Protein AF-A0A1J3DFN8-F1 (afdb_monomer_lite)

Sequence (86 aa):
PKLQDLQALKFLNLSFNNLEGRIPSDGIFKDTSEAHMEGNPKLCSHTTCKKSRMPGKLLKVSIITCAVGVIAICVITFLILKRKEK

Secondary structure (DSSP, 8-state):
--GGG-TT---EE-TTS--EEEPP-SGGGG-TTTEE-TT-TEEE-TTT-S-----HHHHHHHHHHHHHHHHHHHHHHHHHHHHH--

pLDDT: mean 85.37, std 13.19, range [50.81, 97.38]

Radius of gyration: 27.18 Å; chains: 1; bounding box: 58×20×72 Å

Foldseek 3Di:
DDPLVDQVQQAAAPEQDQDADEQDCHHQSVDCVRHHHHNHVRYDYPVGPPDPPVPCVVVVVVVVVVVVVVVVVVVVVVVVVVVVVD

InterPro domains:
  IPR032675 Leucine-rich repeat domain superfamily [G3DSA:3.80.10.10] (1-55)
  IPR051809 Plant receptor-like serine/threonine-protein kinase [PTHR27008] (2-84)

Organism: Noccaea caerulescens (NCBI:txid107243)

Structure (mmCIF, N/CA/C/O backbone):
data_AF-A0A1J3DFN8-F1
#
_entry.id   AF-A0A1J3DFN8-F1
#
loop_
_atom_site.group_PDB
_atom_site.id
_atom_site.type_symbol
_atom_site.label_atom_id
_atom_site.label_alt_id
_atom_site.label_comp_id
_atom_site.label_asym_id
_atom_site.label_entity_id
_atom_site.label_seq_id
_atom_site.pdbx_PDB_ins_code
_atom_site.Cartn_x
_atom_site.Cartn_y
_atom_site.Cartn_z
_atom_site.occupancy
_atom_site.B_iso_or_equiv
_atom_site.auth_seq_id
_atom_site.auth_comp_id
_atom_site.auth_asym_id
_atom_site.auth_atom_id
_atom_site.pdbx_PDB_model_num
ATOM 1 N N . PRO A 1 1 ? -2.423 -5.875 -22.325 1.00 74.69 1 PRO A N 1
ATOM 2 C CA . PRO A 1 1 ? -1.045 -5.604 -21.836 1.00 74.69 1 PRO A CA 1
ATOM 3 C C . PRO A 1 1 ? -1.140 -4.909 -20.475 1.00 74.69 1 PRO A C 1
ATOM 5 O O . PRO A 1 1 ? -1.965 -4.007 -20.343 1.00 74.69 1 PRO A O 1
ATOM 8 N N . LYS A 1 2 ? -0.395 -5.353 -19.455 1.00 91.25 2 LYS A N 1
ATOM 9 C CA . LYS A 1 2 ? -0.373 -4.663 -18.156 1.00 91.25 2 LYS A CA 1
ATOM 10 C C . LYS A 1 2 ? 0.729 -3.608 -18.161 1.00 91.25 2 LYS A C 1
ATOM 12 O O . LYS A 1 2 ? 1.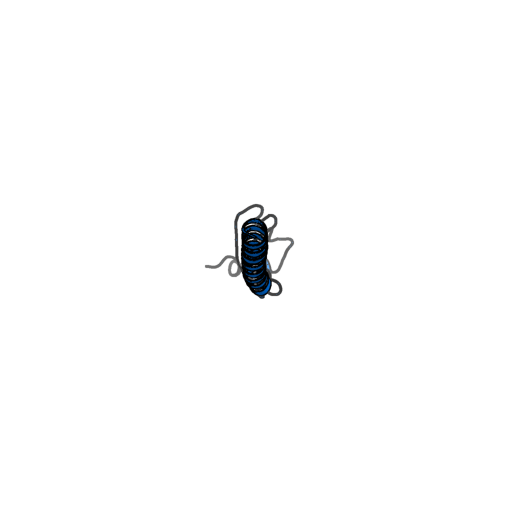722 -3.766 -18.861 1.00 91.25 2 LYS A O 1
ATOM 17 N N . LEU A 1 3 ? 0.585 -2.566 -17.341 1.00 93.00 3 LEU A N 1
ATOM 18 C CA . LEU A 1 3 ? 1.609 -1.518 -17.208 1.00 93.00 3 LEU A CA 1
ATOM 19 C C . LEU A 1 3 ? 2.978 -2.087 -16.799 1.00 93.00 3 LEU A C 1
ATOM 21 O O . LEU A 1 3 ? 3.997 -1.675 -17.333 1.00 93.00 3 LEU A O 1
ATOM 25 N N . GLN A 1 4 ? 2.988 -3.094 -15.924 1.00 92.31 4 GLN A N 1
ATOM 26 C CA . GLN A 1 4 ? 4.198 -3.810 -15.500 1.00 92.31 4 GLN A CA 1
ATOM 27 C C . GLN A 1 4 ? 4.906 -4.587 -16.630 1.00 92.31 4 GLN A C 1
ATOM 29 O O . GLN A 1 4 ? 6.072 -4.934 -16.477 1.00 92.31 4 GLN A O 1
ATOM 34 N N . ASP A 1 5 ? 4.224 -4.861 -17.748 1.00 94.69 5 ASP A N 1
ATOM 35 C CA . ASP A 1 5 ? 4.786 -5.616 -18.876 1.00 94.69 5 ASP A CA 1
ATOM 36 C C . ASP A 1 5 ? 5.420 -4.679 -19.930 1.00 94.69 5 ASP A C 1
ATOM 38 O O . ASP A 1 5 ? 6.049 -5.137 -20.885 1.00 94.69 5 ASP A O 1
ATOM 42 N N . LEU A 1 6 ? 5.243 -3.358 -19.794 1.00 93.62 6 LEU A N 1
ATOM 43 C CA . LEU A 1 6 ? 5.714 -2.366 -20.761 1.00 93.62 6 LEU A CA 1
ATOM 44 C C . LEU A 1 6 ? 7.182 -2.007 -20.510 1.00 93.62 6 LEU A C 1
ATOM 46 O O . LEU A 1 6 ? 7.488 -1.092 -19.756 1.00 93.62 6 LEU A O 1
ATOM 50 N N . GLN A 1 7 ? 8.096 -2.683 -21.205 1.00 90.62 7 GLN A N 1
ATOM 51 C CA . GLN A 1 7 ? 9.542 -2.453 -21.056 1.00 90.62 7 GLN A CA 1
ATOM 52 C C . GLN A 1 7 ? 10.008 -1.053 -21.489 1.00 90.62 7 GLN A C 1
ATOM 54 O O . GLN A 1 7 ? 11.021 -0.563 -21.003 1.00 90.62 7 GLN A O 1
ATOM 59 N N . ALA A 1 8 ? 9.286 -0.408 -22.411 1.00 93.81 8 ALA A N 1
ATOM 60 C CA . ALA A 1 8 ? 9.609 0.941 -22.878 1.00 93.81 8 ALA A CA 1
ATOM 61 C C . ALA A 1 8 ? 9.062 2.052 -21.960 1.00 93.81 8 ALA A C 1
ATOM 63 O O . ALA A 1 8 ? 9.365 3.226 -22.179 1.00 93.81 8 ALA A O 1
ATOM 64 N N . LEU A 1 9 ? 8.237 1.708 -20.964 1.00 93.31 9 LEU A N 1
ATOM 65 C CA . LEU A 1 9 ? 7.663 2.672 -20.033 1.00 93.31 9 LEU A CA 1
ATOM 66 C C . LEU A 1 9 ? 8.712 3.033 -18.973 1.00 93.31 9 LEU A C 1
ATOM 68 O O . LEU A 1 9 ? 9.122 2.169 -18.207 1.00 93.31 9 LEU A O 1
ATOM 72 N N . LYS A 1 10 ? 9.132 4.303 -18.951 1.00 92.88 10 LYS A N 1
ATOM 73 C CA . LYS A 1 10 ? 10.174 4.833 -18.043 1.00 92.88 10 LYS A CA 1
ATOM 74 C C . LYS A 1 10 ? 9.658 5.818 -16.997 1.00 92.88 10 LYS A C 1
ATOM 76 O O . LYS A 1 10 ? 10.392 6.254 -16.127 1.00 92.88 10 LYS A O 1
ATOM 81 N N . PHE A 1 11 ? 8.420 6.267 -17.155 1.00 95.06 11 PHE A N 1
ATOM 82 C CA . PHE A 1 11 ? 7.815 7.243 -16.264 1.00 95.06 11 PHE A CA 1
ATOM 83 C C . PHE A 1 11 ? 6.327 6.957 -16.151 1.00 95.06 11 PHE A C 1
ATOM 85 O O . PHE A 1 11 ? 5.635 6.808 -17.163 1.00 95.06 11 PHE A O 1
ATOM 92 N N . LEU A 1 12 ? 5.842 6.880 -14.919 1.00 95.62 12 LEU A N 1
ATOM 93 C CA . LEU A 1 12 ? 4.446 6.644 -14.610 1.00 95.62 12 LEU A CA 1
ATOM 94 C C . LEU A 1 12 ? 4.039 7.539 -13.446 1.00 95.62 12 LEU A C 1
ATOM 96 O O . LEU A 1 12 ? 4.527 7.387 -12.333 1.00 95.62 12 LEU A O 1
ATOM 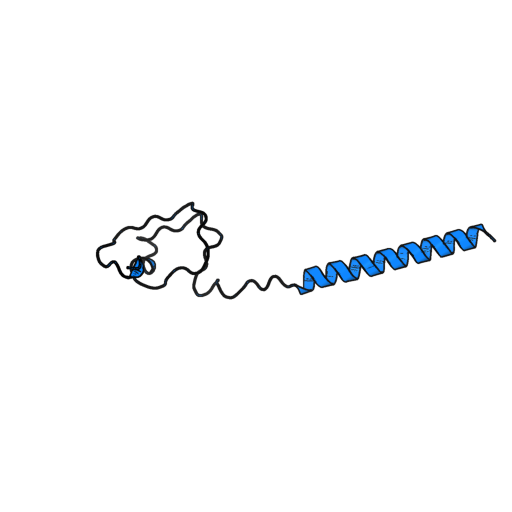100 N N . ASN A 1 13 ? 3.098 8.445 -13.691 1.00 96.31 13 ASN A N 1
ATOM 101 C CA . ASN A 1 13 ? 2.515 9.273 -12.645 1.00 96.31 13 ASN A CA 1
ATOM 102 C C . ASN A 1 13 ? 1.033 8.934 -12.477 1.00 96.31 13 ASN A C 1
ATOM 104 O O . ASN A 1 13 ? 0.225 9.162 -13.375 1.00 96.31 13 ASN A O 1
ATOM 108 N N . LEU A 1 14 ? 0.702 8.361 -11.324 1.00 95.75 14 LEU A N 1
ATOM 109 C CA . LEU A 1 14 ? -0.645 7.999 -10.888 1.00 95.75 14 LEU A CA 1
ATOM 110 C C . LEU A 1 14 ? -1.032 8.737 -9.597 1.00 95.75 14 LEU A C 1
ATOM 112 O O . LEU A 1 14 ? -1.982 8.342 -8.911 1.00 95.75 14 LEU A O 1
ATOM 116 N N . SER A 1 15 ? -0.299 9.788 -9.234 1.00 96.69 15 SER A N 1
ATOM 117 C CA . SER A 1 15 ? -0.477 10.493 -7.969 1.00 96.69 15 SER A CA 1
ATOM 118 C C . SER A 1 15 ? -1.840 11.187 -7.892 1.00 96.69 15 SER A C 1
ATOM 120 O O . SER A 1 15 ? -2.431 11.555 -8.905 1.00 96.69 15 SER A O 1
ATOM 122 N N . PHE A 1 16 ? -2.343 11.363 -6.671 1.00 97.38 16 PHE A N 1
ATOM 123 C CA . PHE A 1 16 ? -3.569 12.097 -6.334 1.00 97.38 16 PHE A CA 1
ATOM 124 C C . PHE A 1 16 ? -4.835 11.592 -7.037 1.00 97.38 16 PHE A C 1
ATOM 126 O O . PHE A 1 16 ? -5.724 12.366 -7.389 1.00 97.38 16 PHE A O 1
ATOM 133 N N . ASN A 1 17 ? -4.931 10.277 -7.213 1.00 96.88 17 ASN A N 1
ATOM 134 C CA . ASN A 1 17 ? -6.134 9.612 -7.693 1.00 96.88 17 ASN A CA 1
ATOM 135 C C . ASN A 1 17 ? -6.874 8.913 -6.536 1.00 96.88 17 ASN A C 1
ATOM 137 O O . ASN A 1 17 ? -6.494 8.990 -5.368 1.00 96.88 17 ASN A O 1
ATOM 141 N N . ASN A 1 18 ? -7.964 8.221 -6.863 1.00 95.81 18 ASN A N 1
ATOM 142 C CA . ASN A 1 18 ? -8.717 7.384 -5.925 1.00 95.81 18 ASN A CA 1
ATOM 143 C C . ASN A 1 18 ? -8.476 5.889 -6.207 1.00 95.81 18 ASN A C 1
ATOM 145 O O . ASN A 1 18 ? -9.420 5.100 -6.242 1.00 95.81 18 ASN A O 1
ATOM 149 N N . LEU A 1 19 ? -7.222 5.509 -6.480 1.00 95.62 19 LEU A N 1
ATOM 150 C CA . LEU A 1 19 ? -6.853 4.120 -6.757 1.00 95.62 19 LEU A CA 1
ATOM 151 C C . LEU A 1 19 ? -6.851 3.287 -5.471 1.00 95.62 19 LEU A C 1
ATOM 153 O O . LEU A 1 19 ? -6.558 3.779 -4.378 1.00 95.62 19 LEU A O 1
ATOM 157 N N . GLU A 1 20 ? -7.150 1.999 -5.613 1.00 94.38 20 GLU A N 1
ATOM 158 C CA . GLU A 1 20 ? -7.245 1.061 -4.500 1.00 94.38 20 GLU A CA 1
ATOM 159 C C . GLU A 1 20 ? -6.642 -0.305 -4.831 1.00 94.38 20 GLU A C 1
ATOM 161 O O . GLU A 1 20 ? -6.502 -0.690 -5.993 1.00 94.38 20 GLU A O 1
ATOM 166 N N . GLY A 1 21 ? -6.289 -1.051 -3.784 1.00 91.81 21 GLY A N 1
ATOM 167 C CA . GLY A 1 21 ? -5.791 -2.416 -3.910 1.00 91.81 21 GLY A CA 1
ATOM 168 C C . GLY A 1 21 ? -4.268 -2.526 -3.925 1.00 91.81 21 GLY A C 1
ATOM 169 O O . GLY A 1 21 ? -3.547 -1.650 -3.449 1.00 91.81 21 GLY A O 1
ATOM 170 N N . ARG A 1 22 ? -3.774 -3.676 -4.395 1.00 92.38 22 ARG A N 1
ATOM 171 C CA . ARG A 1 22 ? -2.355 -4.037 -4.311 1.00 92.38 22 ARG A CA 1
ATOM 172 C C . ARG A 1 22 ? -1.548 -3.385 -5.432 1.00 92.38 22 ARG A C 1
ATOM 174 O O . ARG A 1 22 ? -1.866 -3.575 -6.602 1.00 92.38 22 ARG A O 1
ATOM 181 N N . ILE A 1 23 ? -0.442 -2.747 -5.061 1.00 92.50 23 ILE A N 1
ATOM 182 C CA . ILE A 1 23 ? 0.566 -2.266 -6.011 1.00 92.50 23 ILE A CA 1
ATOM 183 C C . ILE A 1 23 ? 1.287 -3.478 -6.640 1.00 92.50 23 ILE A C 1
ATOM 185 O O . ILE A 1 23 ? 1.780 -4.337 -5.894 1.00 92.50 23 ILE A O 1
ATOM 189 N N . PRO A 1 24 ? 1.342 -3.596 -7.982 1.00 91.69 24 PRO A N 1
ATOM 190 C CA . PRO A 1 24 ? 2.115 -4.640 -8.649 1.00 91.69 24 PRO A CA 1
ATOM 191 C C . PRO A 1 24 ? 3.599 -4.577 -8.277 1.00 91.69 24 PRO A C 1
ATOM 193 O O . PRO A 1 24 ? 4.117 -3.517 -7.955 1.00 91.69 24 PRO A O 1
ATOM 196 N N . SER A 1 25 ? 4.295 -5.711 -8.299 1.00 89.69 25 SER A N 1
ATOM 197 C CA . SER A 1 25 ? 5.687 -5.796 -7.820 1.00 89.69 25 SER A CA 1
ATOM 198 C C . SER A 1 25 ? 6.719 -5.890 -8.944 1.00 89.69 25 SER A C 1
ATOM 200 O O . SER A 1 25 ? 7.894 -6.072 -8.651 1.00 89.69 25 SER A O 1
ATOM 202 N N . ASP A 1 26 ? 6.289 -5.792 -10.204 1.00 91.38 26 ASP A N 1
ATOM 203 C CA . ASP A 1 26 ? 7.111 -5.964 -11.404 1.00 91.38 26 ASP A CA 1
ATOM 204 C C . ASP A 1 26 ? 7.090 -4.732 -12.317 1.00 91.38 26 ASP A C 1
ATOM 206 O O . ASP A 1 26 ? 6.240 -3.848 -12.189 1.00 91.38 26 ASP A O 1
ATOM 210 N N . GLY A 1 27 ? 8.038 -4.689 -13.258 1.00 92.50 27 GLY A N 1
ATOM 211 C CA . GLY A 1 27 ? 8.195 -3.590 -14.211 1.00 92.50 27 GLY A CA 1
ATOM 212 C C . GLY A 1 27 ? 8.500 -2.260 -13.524 1.00 92.50 27 GLY A C 1
ATOM 213 O O . GLY A 1 27 ? 9.202 -2.229 -12.514 1.00 92.50 27 GLY A O 1
ATOM 214 N N . ILE A 1 28 ? 7.925 -1.176 -14.053 1.00 93.94 28 ILE A N 1
ATOM 215 C CA . ILE A 1 28 ? 8.111 0.193 -13.545 1.00 93.94 28 ILE A CA 1
ATOM 216 C C . ILE A 1 28 ? 7.720 0.359 -12.066 1.00 93.94 28 ILE A C 1
ATOM 218 O O . ILE A 1 28 ? 8.255 1.214 -11.377 1.00 93.94 28 ILE A O 1
ATOM 222 N N . PHE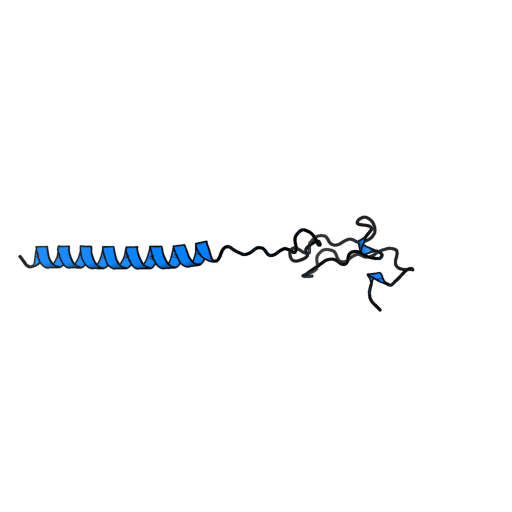 A 1 29 ? 6.846 -0.499 -11.529 1.00 92.69 29 PHE A N 1
ATOM 223 C CA . PHE A 1 29 ? 6.438 -0.441 -10.121 1.00 92.69 29 PHE A CA 1
ATOM 224 C C . PHE A 1 29 ? 7.521 -0.929 -9.139 1.00 92.69 29 PHE A C 1
ATOM 226 O O . PHE A 1 29 ? 7.343 -0.783 -7.930 1.00 92.69 29 PHE A O 1
ATOM 233 N N . LYS A 1 30 ? 8.633 -1.508 -9.627 1.00 89.25 30 LYS A N 1
ATOM 234 C CA . LYS A 1 30 ? 9.822 -1.802 -8.802 1.00 89.25 30 LYS A CA 1
ATOM 235 C C . LYS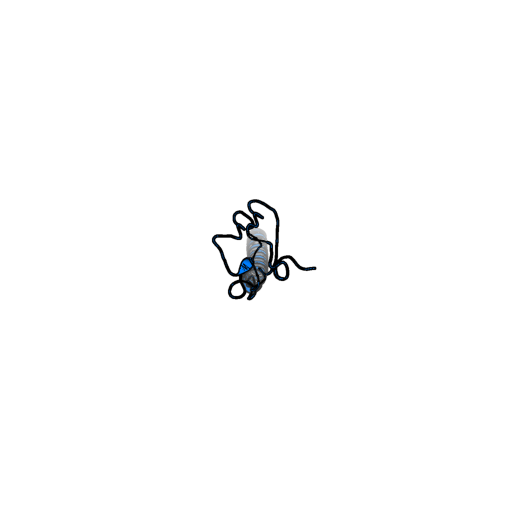 A 1 30 ? 10.594 -0.539 -8.438 1.00 89.25 30 LYS A C 1
ATOM 237 O O . LYS A 1 30 ? 11.217 -0.511 -7.379 1.00 89.25 30 LYS A O 1
ATOM 242 N N . ASP A 1 31 ? 10.558 0.469 -9.305 1.00 86.31 31 ASP A N 1
ATOM 243 C CA . ASP A 1 31 ? 11.291 1.710 -9.120 1.00 86.31 31 ASP A CA 1
ATOM 244 C C . ASP A 1 31 ? 10.353 2.810 -8.612 1.00 86.31 31 ASP A C 1
ATOM 246 O O . ASP A 1 31 ? 9.571 3.408 -9.352 1.00 86.31 31 ASP A O 1
ATOM 250 N N . THR A 1 32 ? 10.432 3.088 -7.311 1.00 80.44 32 THR A N 1
ATOM 251 C CA . THR A 1 32 ? 9.618 4.130 -6.672 1.00 80.44 32 THR A CA 1
ATOM 252 C C . THR A 1 32 ? 10.009 5.547 -7.094 1.00 80.44 32 THR A C 1
ATOM 254 O O . THR A 1 32 ? 9.309 6.484 -6.726 1.00 80.44 32 THR A O 1
ATOM 257 N N . SER A 1 33 ? 11.121 5.726 -7.816 1.00 89.00 33 SER A N 1
ATOM 258 C CA . SER A 1 33 ? 11.517 7.021 -8.377 1.00 89.00 33 SER A CA 1
ATOM 259 C C . SER A 1 33 ? 10.921 7.284 -9.765 1.00 89.00 33 SER A C 1
ATOM 261 O O . SER A 1 33 ? 10.749 8.443 -10.131 1.00 89.00 33 SER A O 1
ATOM 263 N N . GLU A 1 34 ? 10.546 6.234 -10.504 1.00 92.75 34 GLU A N 1
ATOM 264 C CA . GLU A 1 34 ? 9.923 6.333 -11.834 1.00 92.75 34 GLU A CA 1
ATOM 265 C C . GLU A 1 34 ? 8.392 6.164 -11.797 1.00 92.75 34 GLU A C 1
ATOM 267 O O . GLU A 1 34 ? 7.692 6.598 -12.720 1.00 92.75 34 GLU A O 1
ATOM 272 N N . ALA A 1 35 ? 7.861 5.546 -10.733 1.00 94.44 35 ALA A N 1
ATOM 273 C CA . ALA A 1 35 ? 6.433 5.340 -10.500 1.00 94.44 35 ALA A CA 1
ATOM 274 C C . ALA A 1 35 ? 5.910 6.162 -9.308 1.00 94.44 35 ALA A C 1
ATOM 276 O O . ALA A 1 35 ? 6.046 5.769 -8.148 1.00 94.44 35 ALA A O 1
ATOM 277 N N . HIS A 1 36 ? 5.219 7.262 -9.601 1.00 95.31 36 HIS A N 1
ATOM 278 C CA . HIS A 1 36 ? 4.599 8.136 -8.607 1.00 95.31 36 HIS A CA 1
ATOM 279 C C . HIS A 1 36 ? 3.167 7.687 -8.290 1.00 95.31 36 HIS A C 1
ATOM 281 O O . HIS A 1 36 ? 2.330 7.549 -9.185 1.00 95.31 36 HIS A O 1
ATOM 287 N N . MET A 1 37 ? 2.886 7.413 -7.014 1.00 93.81 37 MET A N 1
ATOM 288 C CA . MET A 1 37 ? 1.614 6.837 -6.539 1.00 93.81 37 MET A CA 1
ATOM 289 C C . MET A 1 37 ? 1.072 7.535 -5.279 1.00 93.81 37 MET A C 1
ATOM 291 O O . MET A 1 37 ? 0.148 7.034 -4.631 1.00 93.81 37 MET A O 1
ATOM 295 N N . GLU A 1 38 ?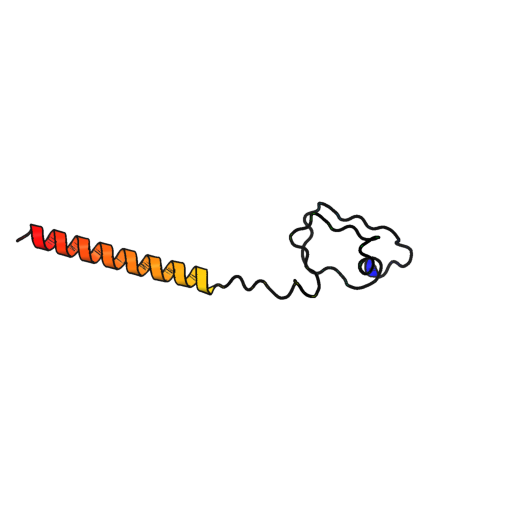 1.626 8.692 -4.912 1.00 94.31 38 GLU A N 1
ATOM 296 C CA . GLU A 1 38 ? 1.232 9.460 -3.728 1.00 94.31 38 GLU A CA 1
ATOM 297 C C . GLU A 1 38 ? -0.240 9.886 -3.798 1.00 94.31 38 GLU A C 1
ATOM 299 O O . GLU A 1 38 ? -0.845 9.927 -4.863 1.00 94.31 38 GLU A O 1
ATOM 304 N N . GLY A 1 39 ? -0.860 10.199 -2.661 1.00 95.19 39 GLY A N 1
ATOM 305 C CA . GLY A 1 39 ? -2.247 10.679 -2.645 1.00 95.19 39 GLY A CA 1
ATOM 306 C C . GLY A 1 39 ? -3.316 9.620 -2.952 1.00 95.19 39 GLY A C 1
ATOM 307 O O . GLY A 1 39 ? -4.480 9.980 -3.067 1.00 95.19 39 GLY A O 1
ATOM 308 N N . ASN A 1 40 ? -2.958 8.332 -3.029 1.00 95.12 40 ASN A N 1
ATOM 309 C CA . ASN A 1 40 ? -3.892 7.212 -3.179 1.00 95.12 40 ASN A CA 1
ATOM 310 C C . ASN A 1 40 ? -3.989 6.395 -1.865 1.00 95.12 40 ASN A C 1
ATOM 312 O O . ASN A 1 40 ? -3.333 5.360 -1.723 1.00 95.12 40 ASN A O 1
ATOM 316 N N . PRO A 1 41 ? -4.791 6.822 -0.870 1.00 91.75 41 PRO A N 1
ATOM 317 C CA . PRO A 1 41 ? -4.762 6.273 0.495 1.00 91.75 41 PRO A CA 1
ATOM 318 C C . PRO A 1 41 ? -5.241 4.818 0.621 1.00 91.75 41 PRO A C 1
ATOM 320 O O . PRO A 1 41 ? -5.045 4.194 1.662 1.00 91.75 41 PRO A O 1
ATOM 323 N N . LYS A 1 42 ? -5.897 4.279 -0.413 1.00 92.88 42 LYS A N 1
ATOM 324 C CA . LYS A 1 42 ? -6.409 2.900 -0.450 1.00 92.88 42 LYS A CA 1
ATOM 325 C C . LYS A 1 42 ? -5.480 1.929 -1.182 1.00 92.88 42 LYS A C 1
ATOM 327 O O . LYS A 1 42 ? -5.808 0.743 -1.285 1.00 92.88 42 LYS A O 1
ATOM 332 N N . LEU A 1 43 ? -4.345 2.402 -1.701 1.00 92.69 43 LEU A N 1
ATOM 333 C CA . LEU A 1 43 ? -3.306 1.518 -2.211 1.00 92.69 43 LEU A CA 1
ATOM 334 C C . LEU A 1 43 ? -2.572 0.847 -1.053 1.00 92.69 43 LEU A C 1
ATOM 336 O O . LEU A 1 43 ? -2.342 1.430 0.006 1.00 92.69 43 LEU A O 1
ATOM 340 N N . CYS A 1 44 ? -2.187 -0.402 -1.266 1.00 90.38 44 CYS A N 1
ATOM 341 C CA . CYS A 1 44 ? -1.407 -1.166 -0.314 1.00 90.38 44 CYS A CA 1
ATOM 342 C C . CYS A 1 44 ? -0.252 -1.885 -1.017 1.00 90.38 44 CYS A C 1
ATOM 344 O O . CYS A 1 44 ? -0.368 -2.389 -2.134 1.00 90.38 44 CYS A O 1
ATOM 346 N N . SER A 1 45 ? 0.888 -1.941 -0.338 1.00 82.62 45 SER A N 1
ATOM 347 C CA . SER A 1 45 ? 2.015 -2.777 -0.732 1.00 82.62 45 SER A CA 1
ATOM 348 C C . SER A 1 45 ? 1.737 -4.232 -0.345 1.00 82.62 45 SER A C 1
ATOM 350 O O . SER A 1 45 ? 0.845 -4.530 0.456 1.00 82.62 45 SER A O 1
ATOM 352 N N . HIS A 1 46 ? 2.523 -5.164 -0.882 1.00 74.69 46 HIS A N 1
ATOM 353 C CA . HIS A 1 46 ? 2.417 -6.590 -0.575 1.00 74.69 46 HIS A CA 1
ATOM 354 C C . HIS A 1 46 ? 2.382 -6.867 0.942 1.00 74.69 46 HIS A C 1
ATOM 356 O O . HIS A 1 46 ? 1.634 -7.736 1.397 1.00 74.69 46 HIS A O 1
ATOM 362 N N . THR A 1 47 ? 3.139 -6.094 1.726 1.00 68.75 47 THR A N 1
ATOM 363 C CA . THR A 1 47 ? 3.217 -6.195 3.191 1.00 68.75 47 THR A CA 1
ATOM 364 C C . THR A 1 47 ? 2.003 -5.598 3.910 1.00 68.75 47 THR A C 1
ATOM 366 O O . THR A 1 47 ? 1.573 -6.156 4.919 1.00 68.75 47 THR A O 1
ATOM 369 N N . THR A 1 48 ? 1.405 -4.520 3.390 1.00 68.88 48 THR A N 1
ATOM 370 C CA . THR A 1 48 ? 0.292 -3.799 4.038 1.00 68.88 48 THR A CA 1
ATOM 371 C C . THR A 1 48 ? -1.096 -4.286 3.616 1.00 68.88 48 THR A C 1
ATOM 373 O O . THR A 1 48 ? -2.054 -4.098 4.360 1.00 68.88 48 THR A O 1
ATOM 376 N N . CYS A 1 49 ? -1.233 -5.006 2.494 1.00 71.06 49 CYS A N 1
ATOM 377 C CA . CYS A 1 49 ? -2.519 -5.593 2.083 1.00 71.06 49 CYS A CA 1
ATOM 378 C C . CYS A 1 49 ? -2.977 -6.778 2.960 1.00 71.06 49 CYS A C 1
ATOM 380 O O . CYS A 1 49 ? -4.059 -7.333 2.735 1.00 71.06 49 CYS A O 1
ATOM 382 N N . LYS A 1 50 ? -2.183 -7.216 3.950 1.00 64.50 50 LYS A N 1
ATOM 383 C CA . LYS A 1 50 ? -2.652 -8.152 4.981 1.00 64.50 50 LYS A CA 1
ATOM 384 C C . LYS A 1 50 ? -3.652 -7.416 5.866 1.00 64.50 50 LYS A C 1
ATOM 386 O O . LYS A 1 50 ? -3.275 -6.860 6.885 1.00 64.50 50 LYS A O 1
ATOM 391 N N . LYS A 1 51 ? -4.909 -7.416 5.406 1.00 54.19 51 LYS A N 1
ATOM 392 C CA . LYS A 1 51 ? -6.147 -6.998 6.074 1.00 54.19 51 LYS A CA 1
ATOM 393 C C . LYS A 1 51 ? -5.894 -6.271 7.393 1.00 54.19 51 LYS A C 1
ATOM 395 O O . LYS A 1 51 ? -5.618 -6.919 8.406 1.00 54.19 51 LYS A O 1
ATOM 400 N N . SER A 1 52 ? -6.208 -4.979 7.428 1.00 53.56 52 SER A N 1
ATOM 401 C CA . SER A 1 52 ? -6.878 -4.462 8.611 1.00 53.56 52 SER A CA 1
ATOM 402 C C . SER A 1 52 ? -8.130 -5.327 8.800 1.00 53.56 52 SER A C 1
ATOM 404 O O . SER A 1 52 ? -9.206 -5.091 8.257 1.00 53.56 52 SER A O 1
ATOM 406 N N . ARG A 1 53 ? -8.000 -6.415 9.567 1.00 50.81 53 ARG A N 1
ATOM 407 C CA . ARG A 1 53 ? -9.123 -6.884 10.360 1.00 50.81 53 ARG A CA 1
ATOM 408 C C . ARG A 1 53 ? -9.400 -5.705 11.268 1.00 50.81 53 ARG A C 1
ATOM 410 O O . ARG A 1 53 ? -8.808 -5.599 12.335 1.00 50.81 53 ARG A O 1
ATOM 417 N N . MET A 1 54 ? -10.263 -4.804 10.814 1.00 51.16 54 MET A N 1
ATOM 418 C CA . MET A 1 54 ? -10.989 -3.930 11.707 1.00 51.16 54 MET A CA 1
ATOM 419 C C . MET A 1 54 ? -11.525 -4.873 12.785 1.00 51.16 54 MET A C 1
ATOM 421 O O . MET A 1 54 ? -12.215 -5.843 12.439 1.00 51.16 54 MET A O 1
ATOM 425 N N . PRO A 1 55 ? -11.075 -4.755 14.045 1.00 52.44 55 PRO A N 1
ATOM 426 C CA . PRO A 1 55 ? -11.414 -5.740 15.045 1.00 52.44 55 PRO A CA 1
ATOM 427 C C . PRO A 1 55 ? -12.912 -5.598 15.286 1.00 52.44 55 PRO A C 1
ATOM 429 O O . PRO A 1 55 ? -13.346 -4.779 16.085 1.00 52.44 55 PRO A O 1
ATOM 432 N N . GLY A 1 56 ? -13.720 -6.428 14.620 1.00 55.03 56 GLY A N 1
ATOM 433 C CA . GLY A 1 56 ? -15.166 -6.509 14.848 1.00 55.03 56 GLY A CA 1
ATOM 434 C C . GLY A 1 56 ? -15.512 -6.824 16.309 1.00 55.03 56 GLY A C 1
ATOM 435 O O . GLY A 1 56 ? -16.666 -6.716 16.707 1.00 55.03 56 GLY A O 1
ATOM 436 N N . LYS A 1 57 ? -14.506 -7.167 17.126 1.00 59.66 57 LYS A N 1
ATOM 437 C CA . LYS A 1 57 ? -14.579 -7.196 18.586 1.00 59.66 57 LYS A CA 1
ATOM 438 C C . LYS A 1 57 ? -15.006 -5.844 19.173 1.00 59.66 57 LYS A C 1
ATOM 440 O O . LYS A 1 57 ? -15.861 -5.855 20.042 1.00 59.66 57 LYS A O 1
ATOM 445 N N . LEU A 1 58 ? -14.502 -4.703 18.691 1.00 60.66 58 LEU A N 1
ATOM 446 C CA . LEU A 1 58 ? -14.825 -3.392 19.277 1.00 60.66 58 LEU A CA 1
ATOM 447 C C . LEU A 1 58 ? -16.277 -2.972 18.994 1.00 60.66 58 LEU A C 1
ATOM 449 O O . LEU A 1 58 ? -16.969 -2.495 19.888 1.00 60.66 58 LEU A O 1
ATOM 453 N N . LEU A 1 59 ? -16.765 -3.247 17.779 1.00 64.38 59 LEU A N 1
ATOM 454 C CA . LEU A 1 59 ? -18.160 -3.000 17.403 1.00 64.38 59 LEU A CA 1
ATOM 455 C C . LEU A 1 59 ? -19.122 -3.898 18.204 1.00 64.38 59 LEU A C 1
ATOM 457 O O . LEU A 1 59 ? -20.127 -3.420 18.720 1.00 64.38 59 LEU A O 1
ATOM 461 N N . LYS A 1 60 ? -18.785 -5.187 18.375 1.00 66.75 60 LYS A N 1
ATOM 462 C CA . LYS A 1 60 ? -19.577 -6.120 19.198 1.00 66.75 60 LYS A CA 1
ATOM 463 C C . LYS A 1 60 ? -19.567 -5.749 20.684 1.00 66.75 60 LYS A C 1
ATOM 465 O O . LYS A 1 60 ? -20.612 -5.821 21.319 1.00 66.75 60 LYS A O 1
ATOM 470 N N . VAL A 1 61 ? -18.421 -5.329 21.229 1.00 72.12 61 VAL A N 1
ATOM 471 C CA . VAL A 1 61 ? -18.308 -4.859 22.621 1.00 72.12 61 VAL A CA 1
ATOM 472 C C . VAL A 1 61 ? -19.170 -3.617 22.840 1.00 72.12 61 VAL A C 1
ATOM 474 O O . VAL A 1 61 ? -19.930 -3.589 23.799 1.00 72.12 61 VAL A O 1
ATOM 477 N N . SER A 1 62 ? -19.141 -2.642 21.924 1.00 71.81 62 SER A N 1
ATOM 478 C CA . SER A 1 62 ? -19.982 -1.440 22.023 1.00 71.81 62 SER A CA 1
ATOM 479 C C . SER A 1 62 ? -21.475 -1.775 22.096 1.00 71.81 62 SER A C 1
ATOM 481 O O . SER A 1 62 ? -22.190 -1.198 22.909 1.00 71.81 62 SER A O 1
ATOM 483 N N . ILE A 1 63 ? -21.949 -2.732 21.290 1.00 76.75 63 ILE A N 1
ATOM 484 C CA . ILE A 1 63 ? -23.364 -3.137 21.277 1.00 76.75 63 ILE A CA 1
ATOM 485 C C . ILE A 1 63 ? -23.764 -3.789 22.610 1.00 76.75 63 ILE A C 1
ATOM 487 O O . ILE A 1 63 ? -24.810 -3.458 23.169 1.00 76.75 63 ILE A O 1
ATOM 491 N N . ILE A 1 64 ? -22.923 -4.682 23.144 1.00 79.81 64 ILE A N 1
ATOM 492 C CA . ILE A 1 64 ? -23.186 -5.372 24.417 1.00 79.81 64 ILE A CA 1
ATOM 493 C C . ILE A 1 64 ? -23.209 -4.371 25.583 1.00 79.81 64 ILE A C 1
ATOM 495 O O . ILE A 1 64 ? -24.118 -4.422 26.411 1.00 79.81 64 ILE A O 1
ATOM 499 N N . THR A 1 65 ? -22.266 -3.423 25.627 1.00 79.06 65 THR A N 1
ATOM 500 C CA . THR A 1 65 ? -22.198 -2.411 26.694 1.00 79.06 65 THR A CA 1
ATOM 501 C C . THR A 1 65 ? -23.439 -1.514 26.718 1.00 79.06 65 THR A C 1
ATOM 503 O O . THR A 1 65 ? -23.987 -1.255 27.791 1.00 79.06 65 THR A O 1
ATOM 506 N N . CYS A 1 66 ? -23.935 -1.083 25.553 1.00 83.19 66 CYS A N 1
ATOM 507 C CA . CYS A 1 66 ? -25.147 -0.265 25.471 1.00 83.19 66 CYS A CA 1
ATOM 508 C C . CYS A 1 66 ? -26.391 -1.007 25.987 1.00 83.19 66 CYS A C 1
ATOM 510 O O . CYS A 1 66 ? -27.178 -0.428 26.734 1.00 83.19 66 CYS A O 1
ATOM 512 N N . ALA A 1 67 ? -26.556 -2.289 25.641 1.00 88.00 67 ALA A N 1
ATOM 513 C CA . ALA A 1 67 ? -27.718 -3.073 26.061 1.00 88.00 67 ALA A CA 1
ATOM 514 C C . ALA A 1 67 ? -27.798 -3.236 27.591 1.00 88.00 67 ALA A C 1
ATOM 516 O O . ALA A 1 67 ? -28.861 -3.046 28.181 1.00 88.00 67 ALA A O 1
ATOM 517 N N . VAL A 1 68 ? -26.669 -3.525 28.248 1.00 91.06 68 VAL A N 1
ATOM 518 C CA . VAL A 1 68 ? -26.610 -3.686 29.713 1.00 91.06 68 VAL A CA 1
ATOM 519 C C . VAL A 1 68 ? -26.927 -2.373 30.435 1.00 91.06 68 VAL A C 1
ATOM 521 O O . VAL A 1 68 ? -27.684 -2.375 31.407 1.00 91.06 68 VAL A O 1
ATOM 524 N N . GLY A 1 69 ? -26.398 -1.248 29.941 1.00 90.50 69 GLY A N 1
ATOM 525 C CA . GLY A 1 69 ? -26.663 0.073 30.515 1.00 90.50 69 GLY A CA 1
ATOM 526 C C . GLY A 1 69 ? -28.149 0.443 30.495 1.00 90.50 69 GLY A C 1
ATOM 527 O O . GLY A 1 69 ? -28.686 0.882 31.510 1.00 90.50 69 GLY A O 1
ATOM 528 N N . VAL A 1 70 ? -28.838 0.200 29.374 1.00 94.31 70 VAL A N 1
ATOM 529 C CA . VAL A 1 70 ? -30.281 0.474 29.241 1.00 94.31 70 VAL A CA 1
ATOM 530 C C . VAL A 1 70 ? -31.100 -0.368 30.222 1.00 94.31 70 VAL A C 1
ATOM 532 O O . VAL A 1 70 ? -31.961 0.172 30.915 1.00 94.31 70 VAL A O 1
ATOM 535 N N . ILE A 1 71 ? -30.800 -1.666 30.345 1.00 95.00 71 ILE A N 1
ATOM 536 C CA . ILE A 1 71 ? -31.512 -2.563 31.268 1.00 95.00 71 ILE A CA 1
ATOM 537 C C . ILE A 1 71 ? -31.353 -2.092 32.720 1.00 95.00 71 ILE A C 1
ATOM 539 O O . ILE A 1 71 ? -32.340 -2.022 33.453 1.00 95.00 71 ILE A O 1
ATOM 543 N N . ALA A 1 72 ? -30.137 -1.722 33.135 1.00 93.81 72 ALA A N 1
ATOM 544 C CA . ALA A 1 72 ? -29.882 -1.240 34.492 1.00 93.81 72 ALA A CA 1
ATOM 545 C C . ALA A 1 72 ? -30.668 0.044 34.806 1.00 93.81 72 ALA A C 1
ATOM 547 O O . ALA A 1 72 ? -31.288 0.140 35.865 1.00 93.81 72 ALA A O 1
ATOM 548 N N . ILE A 1 73 ? -30.701 0.999 33.869 1.00 95.38 73 ILE A N 1
ATOM 549 C CA . ILE A 1 73 ? -31.468 2.243 34.019 1.00 95.38 73 ILE A CA 1
ATOM 550 C C . ILE A 1 73 ? -32.963 1.933 34.169 1.00 95.38 73 ILE A C 1
ATOM 552 O O . ILE A 1 73 ? -33.583 2.418 35.113 1.00 95.38 73 ILE A O 1
ATOM 556 N N . CYS A 1 74 ? -33.531 1.073 33.316 1.00 94.50 74 CYS A N 1
ATOM 557 C CA . CYS A 1 74 ? -34.940 0.681 33.404 1.00 94.50 74 CYS A CA 1
ATOM 558 C C . CYS A 1 74 ? -35.296 0.055 34.763 1.00 94.50 74 CYS A C 1
ATOM 560 O O . CYS A 1 74 ? -36.326 0.398 35.347 1.00 94.50 74 CYS A O 1
ATOM 562 N N . VAL A 1 75 ? -34.439 -0.825 35.295 1.00 96.38 75 VAL A N 1
ATOM 563 C CA . VAL A 1 75 ? -34.644 -1.451 36.612 1.00 96.38 75 VAL A CA 1
ATOM 564 C C . VAL A 1 75 ? -34.591 -0.410 37.730 1.00 96.38 75 VAL A C 1
ATOM 566 O O . VAL A 1 75 ? -35.466 -0.399 38.594 1.00 96.38 75 VAL A O 1
ATOM 569 N N . ILE A 1 76 ? -33.612 0.499 37.706 1.00 95.69 76 ILE A N 1
ATOM 570 C CA . ILE A 1 76 ? -33.488 1.565 38.711 1.00 95.69 76 ILE A CA 1
ATOM 571 C C . ILE A 1 76 ? -34.731 2.460 38.694 1.00 95.69 76 ILE A C 1
ATOM 573 O O . ILE A 1 76 ? -35.311 2.722 39.750 1.00 95.69 76 ILE A O 1
ATOM 577 N N . THR A 1 77 ? -35.186 2.885 37.512 1.00 95.00 77 THR A N 1
ATOM 578 C CA . THR A 1 77 ? -36.404 3.692 37.376 1.00 95.00 77 THR A CA 1
ATOM 579 C C . THR A 1 77 ? -37.622 2.953 37.928 1.00 95.00 77 THR A C 1
ATOM 581 O O . THR A 1 77 ? -38.378 3.531 38.706 1.00 95.00 77 THR A O 1
ATOM 584 N N . PHE A 1 78 ? -37.787 1.667 37.610 1.00 95.31 78 PHE A N 1
ATOM 585 C CA . PHE A 1 78 ? -38.889 0.855 38.128 1.00 95.31 78 PHE A CA 1
ATOM 586 C C . PHE A 1 78 ? -38.874 0.742 39.661 1.00 95.31 78 PHE A C 1
ATOM 588 O O . PHE A 1 78 ? -39.910 0.914 40.303 1.00 95.31 78 PHE A O 1
ATOM 595 N N . LEU A 1 79 ? -37.704 0.514 40.268 1.00 94.88 79 LEU A N 1
ATOM 596 C CA . LEU A 1 79 ? -37.560 0.454 41.726 1.00 94.88 79 LEU A CA 1
ATOM 597 C C . LEU A 1 79 ? -37.889 1.797 42.391 1.00 94.88 79 LEU A C 1
ATOM 599 O O . LEU A 1 79 ? -38.545 1.811 43.431 1.00 94.88 79 LEU A O 1
ATOM 603 N N . ILE A 1 80 ? -37.483 2.923 41.796 1.00 94.56 80 ILE A N 1
ATOM 604 C CA . ILE A 1 80 ? -37.821 4.264 42.299 1.00 94.56 80 ILE A CA 1
ATOM 605 C C . ILE A 1 80 ? -39.334 4.509 42.220 1.00 94.56 80 ILE A C 1
ATOM 607 O O . ILE A 1 80 ? -39.918 4.998 43.187 1.00 94.56 80 ILE A O 1
ATOM 611 N N . LEU A 1 81 ? -39.982 4.129 41.113 1.00 91.69 81 LEU A N 1
ATOM 612 C CA . LEU A 1 81 ? -41.438 4.236 40.967 1.00 91.69 81 LEU A CA 1
ATOM 613 C C . LEU A 1 81 ? -42.167 3.381 42.011 1.00 91.69 81 LEU A C 1
ATOM 615 O O . LEU A 1 81 ? -43.080 3.868 42.672 1.00 91.69 81 LEU A O 1
ATOM 619 N N . LYS A 1 82 ? -41.701 2.147 42.250 1.00 91.56 82 LYS A N 1
ATOM 620 C CA . LYS A 1 82 ? -42.254 1.276 43.298 1.00 91.56 82 LYS A CA 1
ATOM 621 C C . LYS A 1 82 ? -42.029 1.795 44.717 1.00 91.56 82 LYS A C 1
ATOM 623 O O . LYS A 1 82 ? -42.852 1.520 45.583 1.00 91.56 82 LYS A O 1
ATOM 628 N N . ARG A 1 83 ? -40.947 2.539 44.972 1.00 87.62 83 ARG A N 1
ATOM 629 C CA . ARG A 1 83 ? -40.722 3.210 46.265 1.00 87.62 83 ARG A CA 1
ATOM 630 C C . ARG A 1 83 ? -41.620 4.425 46.468 1.00 87.62 83 ARG A C 1
ATOM 632 O O . ARG A 1 83 ? -41.885 4.735 47.615 1.00 87.62 83 ARG A O 1
ATOM 639 N N 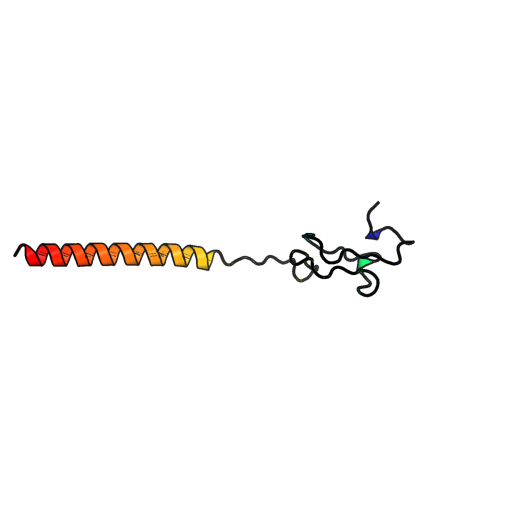. LYS A 1 84 ? -42.059 5.097 45.397 1.00 82.00 84 LYS A N 1
ATOM 640 C CA . LYS A 1 84 ? -43.006 6.222 45.478 1.00 82.00 84 LYS A CA 1
ATOM 641 C C . LYS A 1 84 ? -44.461 5.792 45.681 1.00 82.00 84 LYS A C 1
ATOM 643 O O . LYS A 1 84 ? -45.244 6.597 46.162 1.00 82.00 84 LYS A O 1
ATOM 648 N N . GLU A 1 85 ? -44.824 4.573 45.282 1.00 78.25 85 GLU A N 1
ATOM 649 C CA . GLU A 1 85 ? -46.165 4.018 45.534 1.00 78.25 85 GLU A CA 1
ATOM 650 C C . GLU A 1 85 ? -46.382 3.528 46.977 1.00 78.25 85 GLU A C 1
ATOM 652 O O . GLU A 1 85 ? -47.523 3.274 47.353 1.00 78.25 85 GLU A O 1
ATOM 657 N N . LYS A 1 86 ? -45.314 3.353 47.765 1.00 62.62 86 LYS A N 1
ATOM 658 C CA . LYS A 1 86 ? -45.383 3.004 49.192 1.00 62.62 86 LYS A CA 1
ATOM 659 C C . LYS A 1 86 ? -45.256 4.250 50.052 1.00 62.62 86 LYS A C 1
ATOM 661 O O . LYS A 1 86 ? -45.929 4.273 51.102 1.00 62.62 86 LYS A O 1
#